Protein AF-A0A0M3JBE7-F1 (afdb_monomer_lite)

Foldseek 3Di:
DDPPPDPPVVPVPDWDWAAPDDPDRVDHFIWTQDPNDTDGDDDPVVVVPPDDD

Structure (mmCIF, N/CA/C/O backbone):
data_AF-A0A0M3JBE7-F1
#
_entry.id   AF-A0A0M3JBE7-F1
#
loop_
_atom_site.group_PDB
_atom_site.id
_atom_site.type_symbol
_atom_site.label_atom_id
_atom_site.label_alt_id
_atom_site.label_comp_id
_atom_site.label_asym_id
_atom_site.label_entity_id
_atom_site.label_seq_id
_atom_site.pdbx_PDB_ins_code
_atom_site.Cartn_x
_atom_site.Cartn_y
_atom_site.Cartn_z
_atom_site.occupancy
_atom_site.B_iso_or_equiv
_atom_site.auth_seq_id
_atom_site.auth_comp_id
_atom_site.auth_asym_id
_atom_site.auth_atom_id
_atom_site.pdbx_PDB_model_num
ATOM 1 N N . MET A 1 1 ? 9.507 -28.253 -8.205 1.00 44.91 1 MET A N 1
ATOM 2 C CA . MET A 1 1 ? 8.492 -27.725 -7.269 1.00 44.91 1 MET A CA 1
ATOM 3 C C . MET A 1 1 ? 9.266 -27.081 -6.133 1.00 44.91 1 MET A C 1
ATOM 5 O O . MET A 1 1 ? 10.077 -27.769 -5.528 1.00 44.91 1 MET A O 1
ATOM 9 N N . LEU A 1 2 ? 9.177 -25.759 -5.965 1.00 49.66 2 LEU A N 1
ATOM 10 C CA . LEU A 1 2 ? 10.020 -25.046 -5.000 1.00 49.66 2 LEU A CA 1
ATOM 11 C C . LEU A 1 2 ? 9.468 -25.250 -3.576 1.00 49.66 2 LEU A C 1
ATOM 13 O O . LEU A 1 2 ? 8.276 -25.030 -3.366 1.00 49.66 2 LEU A O 1
ATOM 17 N N . PRO A 1 3 ? 10.302 -25.640 -2.596 1.00 49.56 3 PRO A N 1
ATOM 18 C CA . PRO A 1 3 ? 9.867 -26.122 -1.280 1.00 49.56 3 PRO A CA 1
ATOM 19 C C . PRO A 1 3 ? 9.415 -25.012 -0.309 1.00 49.56 3 PRO A C 1
ATOM 21 O O . PRO A 1 3 ? 9.369 -25.241 0.894 1.00 49.56 3 PRO A O 1
ATOM 24 N N . TYR A 1 4 ? 9.101 -23.806 -0.800 1.00 57.78 4 TYR A N 1
ATOM 25 C CA . TYR A 1 4 ? 8.848 -22.628 0.047 1.00 57.78 4 TYR A CA 1
ATOM 26 C C . TYR A 1 4 ? 7.570 -21.849 -0.282 1.00 57.78 4 TYR A C 1
ATOM 28 O O . TYR A 1 4 ? 7.362 -20.749 0.226 1.00 57.78 4 TYR A O 1
ATOM 36 N N . GLN A 1 5 ? 6.679 -22.396 -1.109 1.00 56.47 5 GLN A N 1
ATOM 37 C CA . GLN A 1 5 ? 5.330 -21.845 -1.207 1.00 56.47 5 GLN A CA 1
ATOM 38 C C . GLN A 1 5 ? 4.520 -22.365 -0.021 1.00 56.47 5 GLN A C 1
ATOM 40 O O . GLN A 1 5 ? 3.832 -23.377 -0.120 1.00 56.47 5 GLN A O 1
ATOM 45 N N . GLN A 1 6 ? 4.645 -21.684 1.123 1.00 60.78 6 GLN A N 1
ATOM 46 C CA . GLN A 1 6 ? 3.682 -21.826 2.211 1.00 60.78 6 GLN A CA 1
ATOM 47 C C . GLN A 1 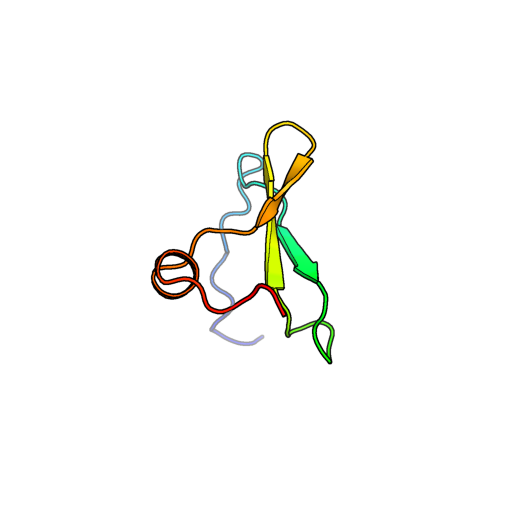6 ? 2.287 -21.649 1.602 1.00 60.78 6 GLN A C 1
ATOM 49 O O . GLN A 1 6 ? 2.055 -20.672 0.886 1.00 60.78 6 GLN A O 1
ATOM 54 N N . MET A 1 7 ? 1.385 -22.605 1.847 1.00 57.75 7 MET A N 1
ATOM 55 C CA . MET A 1 7 ? -0.038 -22.429 1.575 1.00 57.75 7 MET A CA 1
ATOM 56 C C . MET A 1 7 ? -0.487 -21.223 2.396 1.00 57.75 7 MET A C 1
ATOM 58 O O . MET A 1 7 ? -0.759 -21.323 3.589 1.00 57.75 7 MET A O 1
ATOM 62 N N . LEU A 1 8 ? -0.458 -20.045 1.778 1.00 61.44 8 LEU A N 1
ATOM 63 C CA . LEU A 1 8 ? -1.113 -18.875 2.315 1.00 61.44 8 LEU A CA 1
ATOM 64 C C . LEU A 1 8 ? -2.581 -19.252 2.298 1.00 61.44 8 LEU A C 1
ATOM 66 O O . LEU A 1 8 ? -3.160 -19.356 1.227 1.00 61.44 8 LEU A O 1
ATOM 70 N N . ASP A 1 9 ? -3.127 -19.539 3.469 1.00 59.16 9 ASP A N 1
ATOM 71 C CA . ASP A 1 9 ? -4.537 -19.844 3.660 1.00 59.16 9 ASP A CA 1
ATOM 72 C C . ASP A 1 9 ? -5.338 -18.642 3.143 1.00 59.16 9 ASP A C 1
ATOM 74 O O . ASP A 1 9 ? -5.462 -17.629 3.833 1.00 59.16 9 ASP A O 1
ATOM 78 N N . TYR A 1 10 ? -5.706 -18.652 1.859 1.00 54.47 10 TYR A N 1
ATOM 79 C CA . TYR A 1 10 ? -6.454 -17.590 1.191 1.00 54.47 10 TYR A CA 1
ATOM 80 C C . TYR A 1 10 ? -7.901 -17.701 1.659 1.00 54.47 10 TYR A C 1
ATOM 82 O O . TYR A 1 10 ? -8.794 -18.022 0.885 1.00 54.47 10 TYR A O 1
ATOM 90 N N . ASP A 1 11 ? -8.102 -17.488 2.955 1.00 61.22 11 ASP A N 1
ATOM 91 C CA . ASP A 1 11 ? -9.417 -17.318 3.534 1.00 61.22 11 ASP A CA 1
ATOM 92 C C . ASP A 1 11 ? -10.120 -16.200 2.751 1.00 61.22 11 ASP A C 1
ATOM 94 O O . ASP A 1 11 ? -9.546 -15.122 2.553 1.00 61.22 11 ASP A O 1
ATOM 98 N N . GLU A 1 12 ? -11.342 -16.458 2.283 1.00 61.41 12 GLU A N 1
ATOM 99 C CA . GLU A 1 12 ? -12.165 -15.471 1.575 1.00 61.41 12 GLU A CA 1
ATOM 100 C C . GLU A 1 12 ? -12.449 -14.230 2.439 1.00 61.41 12 GLU A C 1
ATOM 102 O O . GLU A 1 12 ? -12.865 -13.191 1.927 1.00 61.41 12 GLU A O 1
ATOM 107 N N . THR A 1 13 ? -12.169 -14.289 3.745 1.00 68.19 13 THR A N 1
ATOM 108 C CA . THR A 1 13 ? -12.202 -13.124 4.640 1.00 68.19 13 THR A CA 1
ATOM 109 C C . THR A 1 13 ? -11.023 -12.162 4.462 1.00 68.19 13 THR A C 1
ATOM 111 O O . THR A 1 13 ? -11.036 -11.060 5.027 1.00 68.19 13 THR A O 1
ATOM 114 N N . ARG A 1 14 ? -9.984 -12.532 3.699 1.00 69.81 14 ARG A N 1
ATOM 115 C CA . ARG A 1 14 ? -8.816 -11.668 3.502 1.00 69.81 14 ARG A CA 1
ATOM 116 C C . ARG A 1 14 ? -9.185 -10.450 2.657 1.00 69.81 14 ARG A C 1
ATOM 118 O O . ARG A 1 14 ? -9.719 -10.592 1.559 1.00 69.81 14 ARG A O 1
ATOM 125 N N . PRO A 1 15 ? -8.852 -9.236 3.120 1.00 76.12 15 PRO A N 1
ATOM 126 C CA . PRO A 1 15 ? -9.170 -8.035 2.371 1.00 76.12 15 PRO A CA 1
ATOM 127 C C . PRO A 1 15 ? -8.325 -7.958 1.094 1.00 76.12 15 PRO A C 1
ATOM 129 O O . PRO A 1 15 ? -7.132 -8.269 1.095 1.00 76.12 15 PRO A O 1
ATOM 132 N N . GLU A 1 16 ? -8.936 -7.494 0.005 1.00 87.25 16 GLU A N 1
ATOM 133 C CA . GLU A 1 16 ? -8.226 -7.255 -1.252 1.00 87.25 16 GLU A CA 1
ATOM 134 C C . GLU A 1 16 ? -7.137 -6.190 -1.055 1.00 87.25 16 GLU A C 1
ATOM 136 O O . GLU A 1 16 ? -7.369 -5.143 -0.441 1.00 87.25 16 GLU A O 1
ATOM 141 N N . PHE A 1 17 ? -5.949 -6.433 -1.607 1.00 88.69 17 PHE A N 1
ATOM 142 C CA . PHE A 1 17 ? -4.824 -5.504 -1.545 1.00 88.69 17 PHE A CA 1
ATOM 143 C C . PHE A 1 17 ? -4.234 -5.249 -2.930 1.00 88.69 17 PHE A C 1
ATOM 145 O O . PHE A 1 17 ? -4.317 -6.081 -3.831 1.00 88.69 17 PHE A O 1
ATOM 152 N N . ARG A 1 18 ? -3.620 -4.077 -3.097 1.00 89.44 18 ARG A N 1
ATOM 153 C CA . ARG A 1 18 ? -2.918 -3.691 -4.324 1.00 89.44 18 ARG A CA 1
ATOM 154 C C . ARG A 1 18 ? -1.724 -2.796 -4.027 1.00 89.44 18 ARG A C 1
ATOM 156 O O . ARG A 1 18 ? -1.714 -2.074 -3.030 1.00 89.44 18 ARG A O 1
ATOM 163 N N . LEU A 1 19 ? -0.749 -2.822 -4.928 1.00 91.5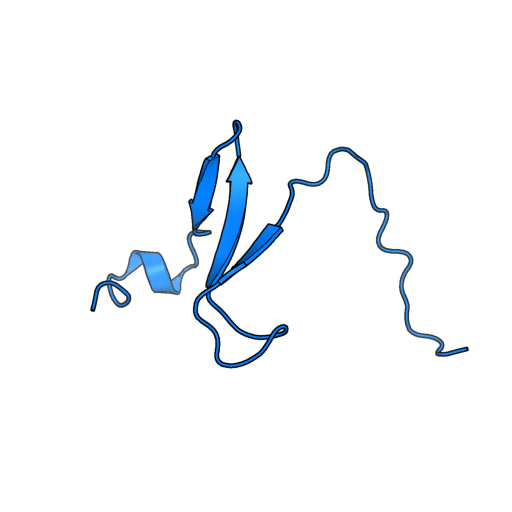6 19 LEU A N 1
ATOM 164 C CA . LEU A 1 19 ? 0.355 -1.869 -4.967 1.00 91.56 19 LEU A CA 1
ATOM 165 C C . LEU A 1 19 ? 0.061 -0.832 -6.053 1.00 91.56 19 LEU A C 1
ATOM 167 O O . LEU A 1 19 ? -0.332 -1.197 -7.159 1.00 91.56 19 LEU A O 1
ATOM 171 N N . ILE A 1 20 ? 0.229 0.446 -5.727 1.00 92.12 20 ILE A N 1
ATOM 172 C CA . ILE A 1 20 ? 0.085 1.560 -6.676 1.00 92.12 20 ILE A CA 1
ATOM 173 C C . ILE A 1 20 ? 1.352 2.420 -6.691 1.00 92.12 20 ILE A C 1
ATOM 175 O O . ILE A 1 20 ? 2.141 2.358 -5.752 1.00 92.12 20 ILE A O 1
ATOM 179 N N . ASP A 1 21 ? 1.537 3.236 -7.727 1.00 87.25 21 ASP A N 1
ATOM 180 C CA . ASP A 1 21 ? 2.597 4.260 -7.805 1.00 87.25 21 ASP A CA 1
ATOM 181 C C . ASP A 1 21 ? 4.035 3.734 -7.630 1.00 87.25 21 ASP A C 1
ATOM 183 O O . ASP A 1 21 ? 4.919 4.445 -7.154 1.00 87.25 21 ASP A O 1
ATOM 187 N N . GLY A 1 22 ? 4.290 2.474 -7.987 1.00 87.81 22 GLY A N 1
ATOM 188 C CA . GLY A 1 22 ? 5.636 1.909 -7.992 1.00 87.81 22 GLY A CA 1
ATOM 189 C C . GLY A 1 22 ? 6.200 1.709 -9.399 1.00 87.81 22 GLY A C 1
ATOM 190 O O . GLY A 1 22 ? 5.447 1.612 -10.366 1.00 87.81 22 GLY A O 1
ATOM 191 N N . PRO A 1 23 ? 7.532 1.595 -9.529 1.00 90.25 23 PRO A N 1
ATOM 192 C CA . PRO A 1 23 ? 8.202 1.432 -10.822 1.00 90.25 23 PRO A CA 1
ATOM 193 C C . PRO A 1 23 ? 8.040 0.023 -11.415 1.00 90.25 23 PRO A C 1
ATOM 195 O O . PRO A 1 23 ? 8.465 -0.232 -12.539 1.00 90.25 23 PRO A O 1
ATOM 198 N N . SER A 1 24 ? 7.464 -0.918 -10.664 1.00 91.19 24 SER A N 1
ATOM 199 C CA . SER A 1 24 ? 7.213 -2.283 -11.116 1.00 91.19 24 SER A CA 1
ATOM 200 C C . SER A 1 24 ? 5.969 -2.8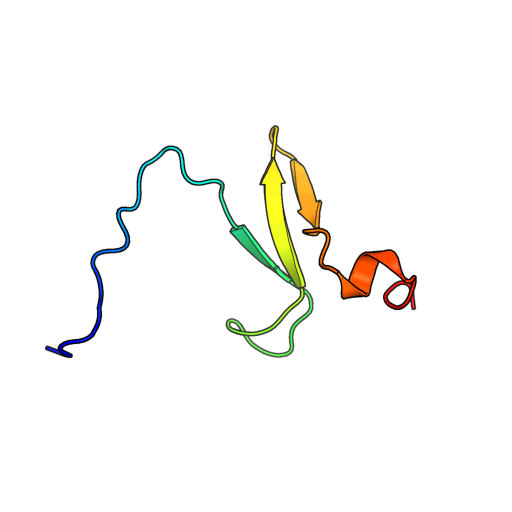60 -10.450 1.00 91.19 24 SER A C 1
ATOM 202 O O . SER A 1 24 ? 5.548 -2.408 -9.392 1.00 91.19 24 SER A O 1
ATOM 204 N N . VAL A 1 25 ? 5.431 -3.941 -11.015 1.00 84.62 25 VAL A N 1
ATOM 205 C CA . VAL A 1 25 ? 4.263 -4.665 -10.474 1.00 84.62 25 VAL A CA 1
ATOM 206 C C . VAL A 1 25 ? 4.474 -5.253 -9.069 1.00 84.62 25 VAL A C 1
ATOM 208 O O . VAL A 1 25 ? 3.525 -5.711 -8.441 1.00 84.62 25 VAL A O 1
ATOM 211 N N . ARG A 1 26 ? 5.718 -5.269 -8.571 1.00 88.38 26 ARG A N 1
ATOM 212 C CA . ARG A 1 26 ? 6.100 -5.794 -7.249 1.00 88.38 26 ARG A CA 1
ATOM 213 C C . ARG A 1 26 ? 6.537 -4.705 -6.269 1.00 88.38 26 ARG A C 1
ATOM 215 O O . ARG A 1 26 ? 7.013 -5.023 -5.184 1.00 88.38 26 ARG A O 1
ATOM 222 N N . GLN A 1 27 ? 6.416 -3.437 -6.643 1.00 87.44 2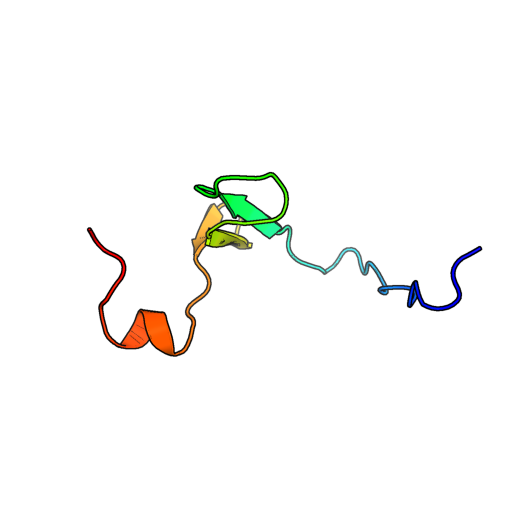7 GLN A N 1
ATOM 223 C CA . GLN A 1 27 ? 6.823 -2.299 -5.825 1.00 87.44 27 GLN A CA 1
ATOM 224 C C . GLN A 1 27 ? 5.721 -1.243 -5.861 1.00 87.44 27 GLN A C 1
ATOM 226 O O . GLN A 1 27 ? 5.002 -1.135 -6.846 1.00 87.44 27 GLN A O 1
ATOM 231 N N . GLY A 1 28 ? 5.573 -0.469 -4.789 1.00 89.25 28 GLY A N 1
ATOM 232 C CA . GLY A 1 28 ? 4.592 0.611 -4.727 1.00 89.25 28 GLY A CA 1
ATOM 233 C C . GLY A 1 28 ? 3.984 0.794 -3.345 1.00 89.25 28 GLY A C 1
ATOM 234 O O . GLY A 1 28 ? 4.316 0.098 -2.384 1.00 89.25 28 GLY A O 1
ATOM 235 N N . LYS A 1 29 ? 3.067 1.750 -3.254 1.00 89.38 29 LYS A N 1
ATOM 236 C CA . LYS A 1 29 ? 2.288 2.052 -2.061 1.00 89.38 29 LYS A CA 1
ATOM 237 C C . LYS A 1 29 ? 1.200 1.002 -1.862 1.00 89.38 29 LYS A C 1
ATOM 239 O O . LYS A 1 29 ? 0.366 0.782 -2.739 1.00 89.38 29 LYS A O 1
ATOM 244 N N . LEU A 1 30 ? 1.190 0.392 -0.680 1.00 89.19 30 LEU A N 1
ATOM 245 C CA . LEU A 1 30 ? 0.196 -0.606 -0.305 1.00 89.19 30 LEU A CA 1
ATOM 246 C C . LEU A 1 30 ? -1.162 0.047 -0.023 1.00 89.19 30 LEU A C 1
ATOM 248 O O . LEU A 1 30 ? -1.291 0.912 0.852 1.00 89.19 30 LEU A O 1
ATOM 252 N N . GLN A 1 31 ? -2.182 -0.416 -0.738 1.00 91.44 31 GLN A N 1
ATOM 253 C CA . GLN A 1 31 ? -3.577 -0.114 -0.460 1.00 91.44 31 GLN A CA 1
ATOM 254 C C . GLN A 1 31 ? -4.361 -1.382 -0.161 1.00 91.44 31 GLN A C 1
ATOM 256 O O . GLN A 1 31 ? -4.123 -2.429 -0.758 1.00 91.44 31 GLN A O 1
ATOM 261 N N . VAL A 1 32 ? -5.335 -1.248 0.732 1.00 89.88 32 VAL A N 1
ATOM 262 C CA . VAL A 1 32 ? -6.263 -2.312 1.118 1.00 89.88 32 VAL A CA 1
ATOM 263 C C . VAL A 1 32 ? -7.687 -1.827 0.869 1.00 89.88 32 VAL A C 1
ATOM 265 O O . VAL A 1 32 ? -8.009 -0.659 1.126 1.00 89.88 32 VAL A O 1
ATOM 268 N N . ARG A 1 33 ? -8.540 -2.702 0.340 1.00 88.25 33 ARG A N 1
ATOM 269 C CA . ARG A 1 33 ? -9.967 -2.440 0.163 1.00 88.25 33 ARG A CA 1
ATOM 270 C C . ARG A 1 33 ? -10.680 -2.677 1.487 1.00 88.25 33 ARG A C 1
ATOM 272 O O . ARG A 1 33 ? -10.724 -3.788 2.002 1.00 88.25 33 ARG A O 1
ATOM 279 N N . PHE A 1 34 ? -11.258 -1.616 2.033 1.00 84.94 34 PHE A N 1
ATOM 280 C CA . PHE A 1 34 ? -12.031 -1.658 3.268 1.00 84.94 34 PHE A CA 1
ATOM 281 C C . PHE A 1 34 ? -13.338 -0.891 3.078 1.00 84.94 34 PHE A C 1
ATOM 283 O O . PHE A 1 34 ? -13.313 0.305 2.773 1.00 84.94 34 PHE A O 1
ATOM 290 N N . ARG A 1 35 ? -14.478 -1.573 3.272 1.00 87.88 35 ARG A N 1
ATOM 291 C CA . ARG A 1 35 ? -15.831 -1.025 3.039 1.00 87.88 35 ARG A CA 1
ATOM 292 C C . ARG A 1 35 ? -15.982 -0.429 1.630 1.00 87.88 35 ARG A C 1
ATOM 294 O O . ARG A 1 35 ? -16.308 0.748 1.486 1.00 87.88 35 ARG A O 1
ATOM 301 N N . ASP A 1 36 ? -15.622 -1.218 0.617 1.00 87.56 36 ASP A N 1
ATOM 302 C CA . ASP A 1 36 ? -15.677 -0.854 -0.812 1.00 87.56 36 ASP A CA 1
ATOM 303 C C . ASP A 1 36 ? -14.890 0.402 -1.201 1.00 87.56 36 ASP A C 1
ATOM 305 O O . ASP A 1 36 ? -15.139 1.036 -2.225 1.00 87.56 36 ASP A O 1
ATOM 309 N N . ARG A 1 37 ? -13.893 0.766 -0.388 1.00 89.50 37 ARG A N 1
ATOM 310 C CA . ARG A 1 37 ? -12.984 1.875 -0.674 1.00 89.50 37 ARG A CA 1
ATOM 311 C C . ARG A 1 37 ? -11.540 1.451 -0.498 1.00 89.50 37 ARG A C 1
ATOM 313 O O . ARG A 1 37 ? -11.186 0.787 0.472 1.00 89.50 37 ARG A O 1
ATOM 320 N N . TRP A 1 38 ? -10.694 1.907 -1.412 1.00 91.38 38 TRP A N 1
ATOM 321 C CA . TRP A 1 38 ? -9.252 1.739 -1.312 1.00 91.38 38 TRP A CA 1
ATOM 322 C C . TRP A 1 38 ? -8.668 2.747 -0.327 1.00 91.38 38 TRP A C 1
ATOM 324 O O . TRP A 1 38 ? -8.903 3.952 -0.442 1.00 91.38 38 TRP A O 1
ATOM 334 N N . ARG A 1 39 ? -7.912 2.258 0.655 1.00 89.00 39 ARG A N 1
ATOM 335 C CA . ARG A 1 39 ? -7.244 3.085 1.667 1.00 89.00 39 ARG A CA 1
ATOM 336 C C . ARG A 1 39 ? -5.780 2.699 1.780 1.00 89.00 39 ARG A C 1
ATOM 338 O O . ARG A 1 39 ? -5.417 1.549 1.564 1.00 89.00 39 ARG A O 1
ATOM 345 N N . SER A 1 40 ? -4.945 3.679 2.112 1.00 88.94 40 SER A N 1
ATOM 346 C CA . SER A 1 40 ? -3.529 3.437 2.396 1.00 88.94 40 SER A CA 1
ATOM 347 C C . SER A 1 40 ? 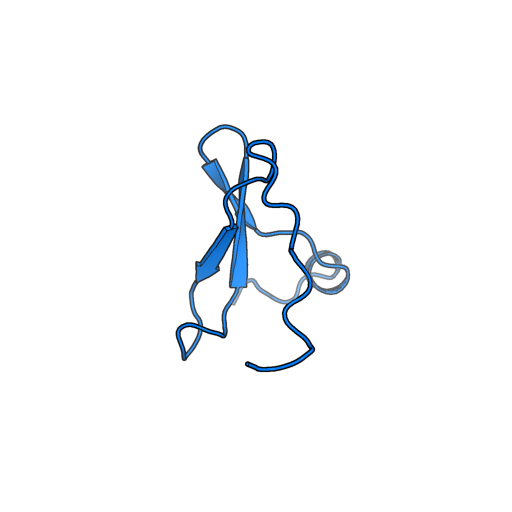-3.379 2.852 3.795 1.00 88.94 40 SER A C 1
ATOM 349 O O . SER A 1 40 ? -4.108 3.243 4.708 1.00 88.94 40 SER A O 1
ATOM 351 N N . VAL A 1 41 ? -2.437 1.929 3.961 1.00 85.25 41 VAL A N 1
ATOM 352 C CA . VAL A 1 41 ? -2.123 1.361 5.274 1.00 85.25 41 VAL A CA 1
ATOM 353 C C . VAL A 1 41 ? -1.248 2.346 6.046 1.00 85.25 41 VAL A C 1
ATOM 355 O O . VAL A 1 41 ? -0.233 2.809 5.527 1.00 85.25 41 VAL A O 1
ATOM 358 N N . CYS A 1 42 ? -1.630 2.662 7.284 1.00 81.38 42 CYS A N 1
ATOM 359 C CA . CYS A 1 42 ? -0.781 3.435 8.184 1.00 81.38 42 CYS A CA 1
ATOM 360 C C . CYS A 1 42 ? 0.428 2.583 8.579 1.00 81.38 42 CYS A C 1
ATOM 362 O O . CYS A 1 42 ? 0.300 1.616 9.326 1.00 81.38 42 CYS A O 1
ATOM 364 N N . THR A 1 43 ? 1.607 2.944 8.093 1.00 73.69 43 THR A N 1
ATOM 365 C CA . THR A 1 43 ? 2.878 2.446 8.616 1.00 73.69 43 THR A CA 1
ATOM 366 C C . THR A 1 43 ? 3.363 3.365 9.735 1.00 73.69 43 THR A C 1
ATOM 368 O O . THR A 1 43 ? 3.001 4.546 9.795 1.00 73.69 43 THR A O 1
ATOM 371 N N . GLN A 1 44 ? 4.228 2.854 10.610 1.00 66.19 44 GLN A N 1
ATOM 372 C CA . GLN A 1 44 ? 4.864 3.660 11.657 1.00 66.19 44 GLN A CA 1
ATOM 373 C C . GLN A 1 44 ? 5.562 4.912 11.087 1.00 66.19 44 GLN A C 1
ATOM 375 O O . GLN A 1 44 ? 5.568 5.949 11.739 1.00 66.19 44 GLN A O 1
ATOM 380 N N . LEU A 1 45 ? 6.050 4.846 9.840 1.00 61.12 45 LEU A N 1
ATOM 381 C CA . LEU A 1 45 ? 6.664 5.965 9.116 1.00 61.12 45 LEU A CA 1
ATOM 382 C C . LEU A 1 45 ? 5.637 6.988 8.599 1.00 61.12 45 LEU A C 1
ATOM 384 O O . LEU A 1 45 ? 5.869 8.188 8.689 1.00 61.12 45 LEU A O 1
ATOM 388 N N . THR A 1 46 ? 4.455 6.555 8.142 1.00 55.84 46 THR A N 1
ATOM 389 C CA . THR A 1 46 ? 3.395 7.494 7.709 1.00 55.84 46 THR A CA 1
ATOM 390 C C . THR A 1 46 ? 2.781 8.313 8.847 1.00 55.84 46 THR A C 1
ATOM 392 O O . THR A 1 46 ? 2.174 9.347 8.579 1.00 55.84 46 THR A O 1
ATOM 395 N N . LYS A 1 47 ? 2.946 7.902 10.115 1.00 53.03 47 LYS A N 1
ATOM 396 C CA . LYS A 1 47 ? 2.462 8.678 11.271 1.00 53.03 47 LYS A CA 1
ATOM 397 C C . LYS A 1 47 ? 3.246 9.985 11.468 1.00 53.03 47 LYS A C 1
ATOM 399 O O . LYS A 1 47 ? 2.688 10.934 12.007 1.00 53.03 47 LYS A O 1
ATOM 404 N N . TYR A 1 48 ? 4.504 10.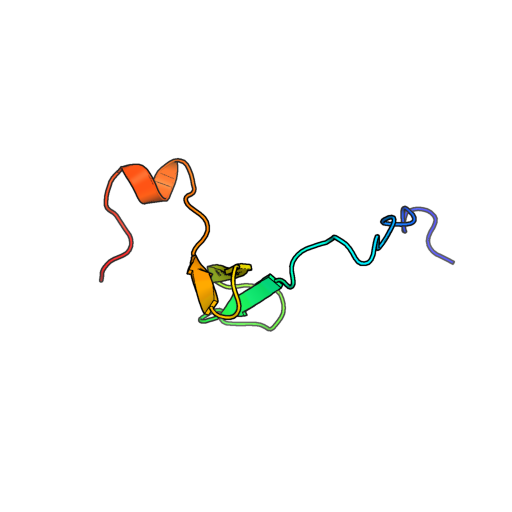041 11.020 1.00 54.09 48 TYR A N 1
ATOM 405 C CA . TYR A 1 48 ? 5.411 11.175 11.242 1.00 54.09 48 TYR A CA 1
ATOM 406 C C . TYR A 1 48 ? 5.565 12.112 10.034 1.00 54.09 48 TYR A C 1
ATOM 408 O O . TYR A 1 48 ? 6.435 12.972 10.038 1.00 54.09 48 TYR A O 1
ATOM 416 N N . GLY A 1 49 ? 4.663 12.026 9.050 1.00 55.69 49 GLY A N 1
ATOM 417 C CA . GLY A 1 49 ? 4.428 13.153 8.144 1.00 55.69 49 GLY A CA 1
ATOM 418 C C . GLY A 1 49 ? 5.387 13.307 6.964 1.00 55.69 49 GLY A C 1
ATOM 419 O O . GLY A 1 49 ? 5.583 14.425 6.509 1.00 55.69 49 GLY A O 1
ATOM 420 N N . GLU A 1 50 ? 5.915 12.225 6.395 1.00 53.72 50 GLU A N 1
ATOM 421 C CA . GLU A 1 50 ? 6.700 12.312 5.154 1.00 53.72 50 GLU A CA 1
ATOM 422 C C . GLU A 1 50 ? 6.157 11.367 4.082 1.00 53.72 50 GLU A C 1
ATOM 424 O O . GLU A 1 50 ? 6.755 10.339 3.813 1.00 53.72 50 GLU A O 1
ATOM 429 N N . PHE A 1 51 ? 4.992 11.664 3.496 1.00 51.31 51 PHE A N 1
ATOM 430 C CA . PHE A 1 51 ? 4.625 11.154 2.157 1.00 51.31 51 PHE A CA 1
ATOM 431 C C . PHE A 1 51 ? 3.420 11.908 1.548 1.00 51.31 51 PHE A C 1
ATOM 433 O O . PHE A 1 51 ? 2.546 11.320 0.912 1.00 51.31 51 PHE A O 1
ATOM 440 N N . PHE A 1 52 ? 3.358 13.225 1.768 1.00 45.19 52 PHE A N 1
ATOM 441 C CA . PHE A 1 52 ? 2.595 14.153 0.928 1.00 45.19 52 PHE A CA 1
ATOM 442 C C . PHE A 1 52 ? 3.597 15.112 0.285 1.00 45.19 52 PHE A C 1
ATOM 444 O O . PHE A 1 52 ? 3.791 16.232 0.751 1.00 45.19 52 PHE A O 1
ATOM 451 N N . ARG A 1 53 ? 4.284 14.640 -0.750 1.00 43.50 53 ARG A N 1
ATOM 452 C CA . ARG A 1 53 ? 4.877 15.506 -1.762 1.00 43.50 53 ARG A CA 1
ATOM 453 C C . ARG A 1 53 ? 4.460 14.984 -3.123 1.00 43.50 53 ARG A C 1
ATOM 455 O O . ARG A 1 53 ? 4.378 13.741 -3.244 1.00 43.50 53 ARG A O 1
#

Organism: Anisakis simplex (NCBI:txid6269)

Secondary structure (DSSP, 8-state):
--TT-------TTSPPEEEES-SSTT-SEEEEEETTEEEE---TTGGGT----

Sequence (53 aa):
MLPYQQMLDYDETRPEFRLIDGPSVRQGKLQVRFRDRWRSVCTQLTKYGEFFR

pLDDT: mean 73.42, std 16.48, range [43.5, 92.12]

Radius of gyration: 14.48 Å; chains: 1; bounding box: 26×43×23 Å

InterPro domains:
  IPR001190 SRCR domain [PS50287] (17-42)
  IPR036772 SRCR-like domain superfamily [SSF56487] (15-44)